Protein AF-A0AAX4IME9-F1 (afdb_monomer)

Structure (mmCIF, N/CA/C/O backbone):
data_AF-A0AAX4IME9-F1
#
_entry.id   AF-A0AAX4IME9-F1
#
loop_
_atom_site.group_PDB
_atom_site.id
_atom_site.type_symbol
_atom_site.label_atom_id
_atom_site.label_alt_id
_atom_site.label_comp_id
_atom_site.label_asym_id
_atom_site.label_entity_id
_atom_site.label_seq_id
_atom_site.pdbx_PDB_ins_code
_atom_site.Cartn_x
_atom_site.Cartn_y
_atom_site.Cartn_z
_atom_site.occupancy
_atom_site.B_iso_or_equiv
_atom_site.auth_seq_id
_atom_site.auth_comp_id
_atom_site.auth_asym_id
_atom_site.auth_atom_id
_atom_site.pdbx_PDB_model_num
ATOM 1 N N . MET A 1 1 ? -30.501 -57.010 -23.209 1.00 57.88 1 MET A N 1
ATOM 2 C CA . MET A 1 1 ? -30.877 -55.578 -23.260 1.00 57.88 1 MET A CA 1
ATOM 3 C C . MET A 1 1 ? -29.982 -54.638 -22.436 1.00 57.88 1 MET A C 1
ATOM 5 O O . MET A 1 1 ? -30.074 -53.445 -22.656 1.00 57.88 1 MET A O 1
ATOM 9 N N . MET A 1 2 ? -29.078 -55.108 -21.559 1.00 58.69 2 MET A N 1
ATOM 10 C CA . MET A 1 2 ? -28.197 -54.215 -20.766 1.00 58.69 2 MET A CA 1
ATOM 11 C C . MET A 1 2 ? -26.925 -53.726 -21.488 1.00 58.69 2 MET A C 1
ATOM 13 O O . MET A 1 2 ? -26.421 -52.659 -21.168 1.00 58.69 2 MET A O 1
ATOM 17 N N . ARG A 1 3 ? -26.423 -54.444 -22.504 1.00 58.25 3 ARG A N 1
ATOM 18 C CA . ARG A 1 3 ? -25.156 -54.087 -23.183 1.00 58.25 3 ARG A CA 1
ATOM 19 C C . ARG A 1 3 ? -25.237 -52.866 -24.105 1.00 58.25 3 ARG A C 1
ATOM 21 O O . ARG A 1 3 ? -24.226 -52.225 -24.359 1.00 58.25 3 ARG A O 1
ATOM 28 N N . PHE A 1 4 ? -26.432 -52.534 -24.589 1.00 58.59 4 PHE A N 1
ATOM 29 C CA . PHE A 1 4 ? -26.638 -51.357 -25.439 1.00 58.59 4 PHE A CA 1
ATOM 30 C C . PHE A 1 4 ? -26.645 -50.055 -24.629 1.00 58.59 4 PHE A C 1
ATOM 32 O O . PHE A 1 4 ? -26.213 -49.026 -25.133 1.00 58.59 4 PHE A O 1
ATOM 39 N N . VAL A 1 5 ? -27.073 -50.111 -23.363 1.00 60.94 5 VAL A N 1
ATOM 40 C CA . VAL A 1 5 ? -27.123 -48.943 -22.471 1.00 60.94 5 VAL A CA 1
ATOM 41 C C . VAL A 1 5 ? -25.712 -48.487 -22.093 1.00 60.94 5 VAL A C 1
ATOM 43 O O . VAL A 1 5 ? -25.431 -47.292 -22.121 1.00 60.94 5 VAL A O 1
ATOM 46 N N . GLU A 1 6 ? -24.798 -49.426 -21.832 1.00 60.25 6 GLU A N 1
ATOM 47 C CA . GLU A 1 6 ? -23.400 -49.091 -21.528 1.00 60.25 6 GLU A CA 1
ATOM 48 C C . GLU A 1 6 ? -22.679 -48.433 -22.710 1.00 60.25 6 GLU A C 1
ATOM 50 O O . GLU A 1 6 ? -21.977 -47.441 -22.528 1.00 60.25 6 GLU A O 1
ATOM 55 N N . LEU A 1 7 ? -22.900 -48.921 -23.935 1.00 59.75 7 LEU A N 1
ATOM 56 C CA . LEU A 1 7 ? -22.297 -48.337 -25.140 1.00 59.75 7 LEU A CA 1
ATOM 57 C C . LEU A 1 7 ? -22.764 -46.890 -25.371 1.00 59.75 7 LEU A C 1
ATOM 59 O O . LEU A 1 7 ? -21.963 -46.024 -25.730 1.00 59.75 7 LEU A O 1
ATOM 63 N N . ILE A 1 8 ? -24.041 -46.600 -25.106 1.00 65.25 8 ILE A N 1
ATOM 64 C CA . ILE A 1 8 ? -24.590 -45.241 -25.211 1.00 65.25 8 ILE A CA 1
ATOM 65 C C . ILE A 1 8 ? -23.978 -44.328 -24.139 1.00 65.25 8 ILE A C 1
ATOM 67 O O . ILE A 1 8 ? -23.576 -43.207 -24.448 1.00 65.25 8 ILE A O 1
ATOM 71 N N . LEU A 1 9 ? -23.823 -44.815 -22.904 1.00 62.19 9 LEU A N 1
ATOM 72 C CA . LEU A 1 9 ? -23.222 -44.040 -21.817 1.00 62.19 9 LEU A CA 1
ATOM 73 C C . LEU A 1 9 ? -21.761 -43.666 -22.121 1.00 62.19 9 LEU A C 1
ATOM 75 O O . LEU A 1 9 ? -21.367 -42.512 -21.956 1.00 62.19 9 LEU A O 1
ATOM 79 N N . VAL A 1 10 ? -20.975 -44.615 -22.639 1.00 61.56 10 VAL A N 1
ATOM 80 C CA . VAL A 1 10 ? -19.563 -44.387 -22.989 1.00 61.56 10 VAL A CA 1
ATOM 81 C C . VAL A 1 10 ? -19.427 -43.367 -24.124 1.00 61.56 10 VAL A C 1
ATOM 83 O O . VAL A 1 10 ? -18.590 -42.467 -24.047 1.00 61.56 10 VAL A O 1
ATOM 86 N N . THR A 1 11 ? -20.276 -43.445 -25.155 1.00 63.34 11 THR A N 1
ATOM 87 C CA . THR A 1 11 ? -20.252 -42.461 -26.257 1.00 63.34 11 THR A CA 1
ATOM 88 C C . THR A 1 11 ? -20.660 -41.053 -25.815 1.00 63.34 11 THR A C 1
ATOM 90 O O . THR A 1 11 ? -20.074 -40.075 -26.281 1.00 63.34 11 THR A O 1
ATOM 93 N N . LEU A 1 12 ? -21.604 -40.926 -24.876 1.00 60.78 12 LEU A N 1
ATOM 94 C CA . LEU A 1 12 ? -21.980 -39.636 -24.293 1.00 60.78 12 LEU A CA 1
ATOM 95 C C . LEU A 1 12 ? -20.847 -39.037 -23.454 1.00 60.78 12 LEU A C 1
ATOM 97 O O . LEU A 1 12 ? -20.563 -37.850 -23.597 1.00 60.78 12 LEU A O 1
ATOM 101 N N . LEU A 1 13 ? -20.159 -39.832 -22.633 1.00 60.06 13 LEU A N 1
ATOM 102 C CA . LEU A 1 13 ? -19.057 -39.348 -21.790 1.00 60.06 13 LEU A CA 1
ATOM 103 C C . LEU A 1 13 ? -17.866 -38.840 -22.618 1.00 60.06 13 LEU A C 1
ATOM 105 O O . LEU A 1 13 ? -17.298 -37.795 -22.300 1.00 60.06 13 LEU A O 1
ATOM 109 N N . MET A 1 14 ? -17.549 -39.512 -23.730 1.00 58.19 14 MET A N 1
ATOM 110 C CA . MET A 1 14 ? -16.507 -39.066 -24.666 1.00 58.19 14 MET A CA 1
ATOM 111 C C . MET A 1 14 ? -16.859 -37.739 -25.355 1.00 58.19 14 MET A C 1
ATOM 113 O O . MET A 1 14 ? -15.980 -36.918 -25.606 1.00 58.19 14 MET A O 1
ATOM 117 N N . ARG A 1 15 ? -18.146 -37.492 -25.635 1.00 55.72 15 ARG A N 1
ATOM 118 C CA . ARG A 1 15 ? -18.608 -36.272 -26.319 1.00 55.72 15 ARG A CA 1
ATOM 119 C C . ARG A 1 15 ? -18.602 -35.029 -25.418 1.00 55.72 15 ARG A C 1
ATOM 121 O O . ARG A 1 15 ? -18.522 -33.922 -25.936 1.00 55.72 15 ARG A O 1
ATOM 128 N N . HIS A 1 16 ? -18.652 -35.212 -24.097 1.00 59.50 16 HIS A N 1
ATOM 129 C CA . HIS A 1 16 ? -18.613 -34.128 -23.104 1.00 59.50 16 HIS A CA 1
ATOM 130 C C . HIS A 1 16 ? -17.203 -33.860 -22.547 1.00 59.50 16 HIS A C 1
ATOM 132 O O . HIS A 1 16 ? -17.065 -33.122 -21.577 1.00 59.50 16 HIS A O 1
ATOM 138 N N . GLY A 1 17 ? -16.150 -34.447 -23.135 1.00 58.00 17 GLY A N 1
ATOM 139 C CA . GLY A 1 17 ? -14.759 -34.102 -22.810 1.00 58.00 17 GLY A CA 1
ATOM 140 C C . GLY A 1 17 ? -14.309 -34.429 -21.380 1.00 58.00 17 GLY A C 1
ATOM 141 O O . GLY A 1 17 ? -13.241 -33.990 -20.970 1.00 58.00 17 GLY A O 1
ATOM 142 N N . LEU A 1 18 ? -15.078 -35.221 -20.621 1.00 55.53 18 LEU A N 1
ATOM 143 C CA . LEU A 1 18 ? -14.738 -35.621 -19.245 1.00 55.53 18 LEU A CA 1
ATOM 144 C C . LEU A 1 18 ? -13.701 -36.754 -19.169 1.00 55.53 18 LEU A C 1
ATOM 146 O O . LEU A 1 18 ? -13.309 -37.166 -18.082 1.00 55.53 18 LEU A O 1
ATOM 150 N N . ALA A 1 19 ? -13.226 -37.238 -20.315 1.00 53.25 19 ALA A N 1
ATOM 151 C CA . ALA A 1 19 ? -12.067 -38.108 -20.411 1.00 53.25 19 ALA A CA 1
ATOM 152 C C . ALA A 1 19 ? -10.987 -37.388 -21.224 1.00 53.25 19 ALA A C 1
ATOM 154 O O . ALA A 1 19 ? -10.853 -37.613 -22.425 1.00 53.25 19 ALA A O 1
ATOM 155 N N . LEU A 1 20 ? -10.209 -36.515 -20.581 1.00 47.84 20 LEU A N 1
ATOM 156 C CA . LEU A 1 20 ? -8.874 -36.231 -21.094 1.00 47.84 20 LEU A CA 1
ATOM 157 C C . LEU A 1 20 ? -8.005 -37.449 -20.762 1.00 47.84 20 LEU A C 1
ATOM 159 O O . LEU A 1 20 ? -7.727 -37.680 -19.583 1.00 47.84 20 LEU A O 1
ATOM 163 N N . PRO A 1 21 ? -7.553 -38.244 -21.748 1.00 48.00 21 PRO A N 1
ATOM 164 C CA . PRO A 1 21 ? -6.414 -39.104 -21.504 1.00 48.00 21 PRO A CA 1
ATOM 165 C C . PRO A 1 21 ? -5.245 -38.184 -21.149 1.00 48.00 21 PRO A C 1
ATOM 167 O O . PRO A 1 21 ? -4.809 -37.380 -21.974 1.00 48.00 21 PRO A O 1
ATOM 170 N N . THR A 1 22 ? -4.722 -38.296 -19.929 1.00 52.84 22 THR A N 1
ATOM 171 C CA . THR A 1 22 ? -3.392 -37.793 -19.574 1.00 52.84 22 THR A CA 1
ATOM 172 C C . THR A 1 22 ? -2.364 -38.603 -20.356 1.00 52.84 22 THR A C 1
ATOM 174 O O . THR A 1 22 ? -1.689 -39.495 -19.851 1.00 52.84 22 THR A O 1
ATOM 177 N N . ARG A 1 23 ? -2.267 -38.324 -21.656 1.00 40.62 23 ARG A N 1
ATOM 178 C CA . ARG A 1 23 ? -1.227 -38.862 -22.519 1.00 40.62 23 ARG A CA 1
ATOM 179 C C . ARG A 1 23 ? 0.017 -38.020 -22.271 1.00 40.62 23 ARG A C 1
ATOM 181 O O . ARG A 1 23 ? 0.291 -37.069 -22.994 1.00 40.62 23 ARG A O 1
ATOM 188 N N . TYR A 1 24 ? 0.742 -38.358 -21.210 1.00 40.59 24 TYR A N 1
ATOM 189 C CA . TYR A 1 24 ? 2.080 -37.835 -20.960 1.00 40.59 24 TYR A CA 1
ATOM 190 C C . TYR A 1 24 ? 3.005 -38.406 -22.051 1.00 40.59 24 TYR A C 1
ATOM 192 O O . TYR A 1 24 ? 3.551 -39.498 -21.923 1.00 40.59 24 TYR A O 1
ATOM 200 N N . GLN A 1 25 ? 3.089 -37.717 -23.192 1.00 38.94 25 GLN A N 1
ATOM 201 C CA . GLN A 1 25 ? 4.077 -38.000 -24.231 1.00 38.94 25 GLN A CA 1
ATOM 202 C C . GLN A 1 25 ? 5.419 -37.446 -23.748 1.00 38.94 25 GLN A C 1
ATOM 204 O O . GLN A 1 25 ? 5.699 -36.254 -2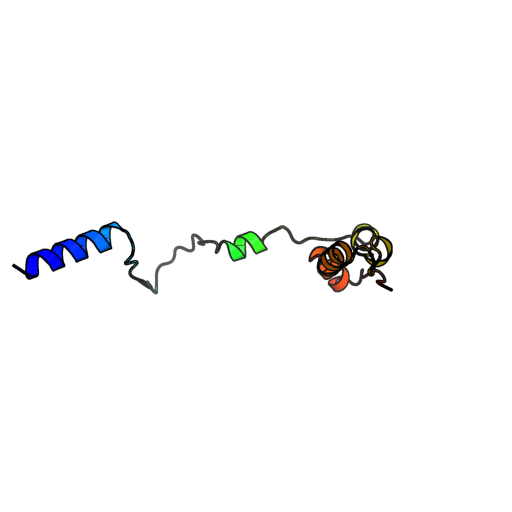3.858 1.00 38.94 25 GLN A O 1
ATOM 209 N N . ILE A 1 26 ? 6.241 -38.323 -23.178 1.00 45.84 26 ILE A N 1
ATOM 210 C CA . ILE A 1 26 ? 7.672 -38.073 -23.020 1.00 45.84 26 ILE A CA 1
ATOM 211 C C . ILE A 1 26 ? 8.290 -38.166 -24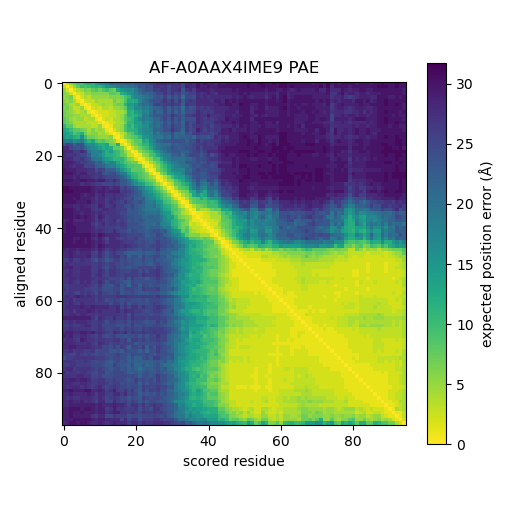.417 1.00 45.84 26 ILE A C 1
ATOM 213 O O . ILE A 1 26 ? 8.366 -39.248 -24.993 1.00 45.84 26 ILE A O 1
ATOM 217 N N . GLY A 1 27 ? 8.734 -37.024 -24.942 1.00 46.69 27 GLY A N 1
ATOM 218 C CA . GLY A 1 27 ? 9.582 -36.941 -26.132 1.00 46.69 27 GLY A CA 1
ATOM 219 C C . GLY A 1 27 ? 8.899 -36.297 -27.336 1.00 46.69 27 GLY A C 1
ATOM 220 O O . GLY A 1 27 ? 8.130 -36.932 -28.048 1.00 46.69 27 GLY A O 1
ATOM 221 N N . GLY A 1 28 ? 9.225 -35.031 -27.598 1.00 38.47 28 GLY A N 1
ATOM 222 C CA . GLY A 1 28 ? 8.753 -34.330 -28.787 1.00 38.47 28 GLY A CA 1
ATOM 223 C C . GLY A 1 28 ? 9.007 -32.834 -28.704 1.00 38.47 28 GLY A C 1
ATOM 224 O O . GLY A 1 28 ? 8.264 -32.094 -28.074 1.00 38.47 28 GLY A O 1
ATOM 225 N N . ASN A 1 29 ? 10.089 -32.402 -29.328 1.00 50.81 29 ASN A N 1
ATOM 226 C CA . ASN A 1 29 ? 10.608 -31.043 -29.345 1.00 50.81 29 ASN A CA 1
ATOM 227 C C . ASN A 1 29 ? 9.581 -30.082 -29.977 1.00 50.81 29 ASN A C 1
ATOM 229 O O . ASN A 1 29 ? 9.559 -29.913 -31.191 1.00 50.81 29 ASN A O 1
ATOM 233 N N . SER A 1 30 ? 8.722 -29.453 -29.177 1.00 41.81 30 SER A N 1
ATOM 234 C CA . SER A 1 30 ? 7.943 -28.291 -29.614 1.00 41.81 30 SER A CA 1
ATOM 235 C C . SER A 1 30 ? 7.543 -27.456 -28.405 1.00 41.81 30 SER A C 1
ATOM 237 O O . SER A 1 30 ? 6.447 -27.544 -27.859 1.00 41.81 30 SER A O 1
ATOM 239 N N . LEU A 1 31 ? 8.503 -26.656 -27.949 1.00 47.09 31 LEU A N 1
ATOM 240 C CA . LEU A 1 31 ? 8.383 -25.701 -26.853 1.00 47.09 31 LEU A CA 1
ATOM 241 C C . LEU A 1 31 ? 7.632 -24.445 -27.340 1.00 47.09 31 LEU A C 1
ATOM 243 O O . LEU A 1 31 ? 8.088 -23.319 -27.158 1.00 47.09 31 LEU A O 1
ATOM 247 N N . ALA A 1 32 ? 6.460 -24.625 -27.957 1.00 46.28 32 ALA A N 1
ATOM 248 C CA . ALA A 1 32 ? 5.447 -23.578 -28.037 1.00 46.28 32 ALA A CA 1
ATOM 249 C C . ALA A 1 32 ? 4.751 -23.535 -26.674 1.00 46.28 32 ALA A C 1
ATOM 251 O O . ALA A 1 32 ? 3.655 -24.040 -26.474 1.00 46.28 32 ALA A O 1
ATOM 252 N N . LYS A 1 33 ? 5.525 -23.015 -25.723 1.00 50.81 33 LYS A N 1
ATOM 253 C CA . LYS A 1 33 ? 5.230 -22.692 -24.334 1.00 50.81 33 LYS A CA 1
ATOM 254 C C . LYS A 1 33 ? 3.739 -22.418 -24.119 1.00 50.81 33 LYS A C 1
ATOM 256 O O . LYS A 1 33 ? 3.282 -21.297 -24.322 1.00 50.81 33 LYS A O 1
ATOM 261 N N . GLU A 1 34 ? 3.007 -23.427 -23.663 1.00 49.16 34 GLU A N 1
ATOM 262 C CA . GLU A 1 34 ? 1.779 -23.214 -22.910 1.00 49.16 34 GLU A CA 1
ATOM 263 C C . GLU A 1 34 ? 2.209 -22.439 -21.661 1.00 49.16 34 GLU A C 1
ATOM 265 O O . GLU A 1 34 ? 2.806 -22.978 -20.729 1.00 49.16 34 GLU A O 1
ATOM 270 N N . ILE A 1 35 ? 2.111 -21.109 -21.729 1.00 59.06 35 ILE A N 1
ATOM 271 C CA . ILE A 1 35 ? 2.446 -20.259 -20.597 1.00 59.06 35 ILE A CA 1
ATOM 272 C C . ILE A 1 35 ? 1.305 -20.471 -19.619 1.00 59.06 35 ILE A C 1
ATOM 274 O O . ILE A 1 35 ? 0.211 -19.960 -19.842 1.00 59.06 35 ILE A O 1
ATOM 278 N N . ASP A 1 36 ? 1.584 -21.231 -18.564 1.00 75.62 36 ASP A N 1
ATOM 279 C CA . ASP A 1 36 ? 0.719 -21.341 -17.399 1.00 75.62 36 ASP A CA 1
ATOM 280 C C . ASP A 1 36 ? 0.173 -19.934 -17.053 1.00 75.62 36 ASP A C 1
ATOM 282 O O . ASP A 1 36 ? 0.970 -19.002 -16.868 1.00 75.62 36 ASP A O 1
ATOM 286 N N . PRO A 1 37 ? -1.157 -19.732 -17.034 1.00 68.69 37 PRO A N 1
ATOM 287 C CA . PRO A 1 37 ? -1.762 -18.428 -16.779 1.00 68.69 37 PRO A CA 1
ATOM 288 C C . PRO A 1 37 ? -1.281 -17.772 -15.478 1.00 68.69 37 PRO A C 1
ATOM 290 O O . PRO A 1 37 ? -1.204 -16.548 -15.413 1.00 68.69 37 PRO A O 1
ATOM 293 N N . LEU A 1 38 ? -0.887 -18.561 -14.473 1.00 60.59 38 LEU A N 1
ATOM 294 C CA . LEU A 1 38 ? -0.292 -18.093 -13.220 1.00 60.59 38 LEU A CA 1
ATOM 295 C C . LEU A 1 38 ? 1.121 -17.528 -13.447 1.00 60.59 38 LEU A C 1
ATOM 297 O O . LEU A 1 38 ? 1.464 -16.472 -12.917 1.00 60.59 38 LEU A O 1
ATOM 301 N N . ILE A 1 39 ? 1.927 -18.173 -14.299 1.00 65.75 39 ILE A N 1
ATOM 302 C CA . ILE A 1 39 ? 3.246 -17.666 -14.720 1.00 65.75 39 ILE A CA 1
ATOM 303 C C . ILE A 1 39 ? 3.097 -16.415 -15.599 1.00 65.75 39 ILE A C 1
ATOM 305 O O . ILE A 1 39 ? 3.919 -15.506 -15.504 1.00 65.75 39 ILE A O 1
ATOM 309 N N . ALA A 1 40 ? 2.081 -16.348 -16.465 1.00 67.25 40 ALA A N 1
ATOM 310 C CA . ALA A 1 40 ? 1.788 -15.150 -17.258 1.00 67.25 40 ALA A CA 1
ATOM 311 C C . ALA A 1 40 ? 1.344 -13.975 -16.373 1.00 67.25 40 ALA A C 1
ATOM 313 O O . ALA A 1 40 ? 1.840 -12.864 -16.551 1.00 67.25 40 ALA A O 1
ATOM 314 N N . ALA A 1 41 ? 0.466 -14.225 -15.398 1.00 63.16 41 ALA A N 1
ATOM 315 C CA . ALA A 1 41 ? 0.020 -13.227 -14.428 1.00 63.16 41 ALA A CA 1
ATOM 316 C C . A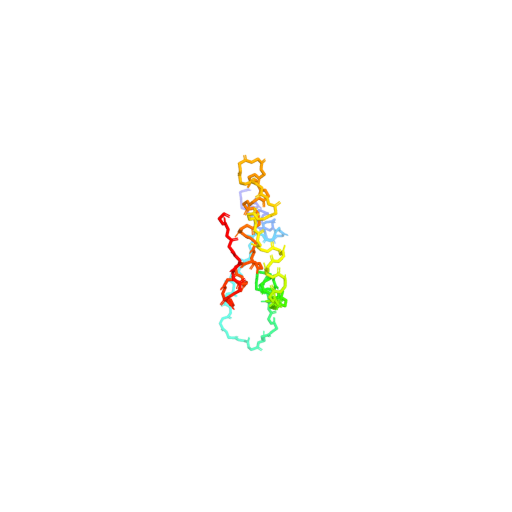LA A 1 41 ? 1.178 -12.721 -13.550 1.00 63.16 41 ALA A C 1
ATOM 318 O O . ALA A 1 41 ? 1.250 -11.532 -13.253 1.00 63.16 41 ALA A O 1
ATOM 319 N N . GLY A 1 42 ? 2.134 -13.595 -13.215 1.00 62.03 42 GLY A N 1
ATOM 320 C CA . GLY A 1 42 ? 3.375 -13.231 -12.524 1.00 62.03 42 GLY A CA 1
ATOM 321 C C . GLY A 1 42 ? 4.407 -12.482 -13.382 1.00 62.03 42 GLY A C 1
ATOM 322 O O . GLY A 1 42 ? 5.429 -12.056 -12.853 1.00 62.03 42 GLY A O 1
ATOM 323 N N . ARG A 1 43 ? 4.170 -12.312 -14.694 1.00 59.72 43 ARG A N 1
ATOM 324 C CA . ARG A 1 43 ? 5.003 -11.509 -15.614 1.00 59.72 43 ARG A CA 1
ATOM 325 C C . ARG A 1 43 ? 4.457 -10.097 -15.838 1.00 59.72 43 ARG A C 1
ATOM 327 O O . ARG A 1 43 ? 4.706 -9.499 -16.888 1.00 59.72 43 ARG A O 1
ATOM 334 N N . THR A 1 44 ? 3.735 -9.525 -14.881 1.00 63.22 44 THR A N 1
ATOM 335 C CA . THR A 1 44 ? 3.675 -8.061 -14.821 1.00 63.22 44 THR A CA 1
ATOM 336 C C . THR A 1 44 ? 5.112 -7.533 -14.777 1.00 63.22 44 THR A C 1
ATOM 338 O O . THR A 1 44 ? 5.988 -8.138 -14.154 1.00 63.22 44 THR A O 1
ATOM 341 N N . ALA A 1 45 ? 5.400 -6.473 -15.542 1.00 64.88 45 ALA A N 1
ATOM 342 C CA . ALA A 1 45 ? 6.743 -5.900 -15.582 1.00 64.88 45 ALA A CA 1
ATOM 343 C C . ALA A 1 45 ? 7.228 -5.652 -14.142 1.00 64.88 45 ALA A C 1
ATOM 345 O O . ALA A 1 45 ? 6.421 -5.196 -13.326 1.00 64.88 45 ALA A O 1
ATOM 346 N N . PRO A 1 46 ? 8.496 -5.967 -13.811 1.00 71.69 46 PRO A N 1
ATOM 347 C CA . PRO A 1 46 ? 8.986 -5.830 -12.450 1.00 71.69 46 PRO A CA 1
ATOM 348 C C . PRO A 1 46 ? 8.752 -4.395 -11.988 1.00 71.69 46 PRO A C 1
ATOM 350 O O . PRO A 1 46 ? 9.251 -3.441 -12.589 1.00 71.69 46 PRO A O 1
ATOM 353 N N . PHE A 1 47 ? 7.935 -4.252 -10.949 1.00 83.88 47 PHE A N 1
ATOM 354 C CA . PHE A 1 47 ? 7.679 -2.966 -10.336 1.00 83.88 47 PHE A CA 1
ATOM 355 C C . PHE A 1 47 ? 9.006 -2.431 -9.786 1.00 83.88 47 PHE A C 1
ATOM 357 O O . PHE A 1 47 ? 9.622 -3.050 -8.919 1.00 83.88 47 PHE A O 1
ATOM 364 N N . ASN A 1 48 ? 9.468 -1.301 -10.324 1.00 89.12 48 ASN A N 1
ATOM 365 C CA . ASN A 1 48 ? 10.702 -0.649 -9.897 1.00 89.12 48 ASN A CA 1
ATOM 366 C C . ASN A 1 48 ? 10.360 0.658 -9.164 1.00 89.12 48 ASN A C 1
ATOM 368 O O . ASN A 1 48 ? 10.308 1.718 -9.801 1.00 89.12 48 ASN A O 1
ATOM 372 N N . PRO A 1 49 ? 10.056 0.604 -7.853 1.00 91.38 49 PRO A N 1
ATOM 373 C CA . PRO A 1 49 ? 9.715 1.799 -7.102 1.00 91.38 49 PRO A CA 1
ATOM 374 C C . PRO A 1 49 ? 10.914 2.734 -6.993 1.00 91.38 49 PRO A C 1
ATOM 376 O O . PRO A 1 49 ? 12.048 2.298 -6.807 1.00 91.38 49 PRO A O 1
ATOM 379 N N . ASN A 1 50 ? 10.642 4.036 -6.995 1.00 95.00 50 ASN A N 1
ATOM 380 C CA . ASN A 1 50 ? 11.601 5.024 -6.516 1.00 95.00 50 ASN A CA 1
ATOM 381 C C . ASN A 1 50 ? 11.299 5.414 -5.061 1.00 95.00 50 ASN A C 1
ATOM 383 O O . ASN A 1 50 ? 10.212 5.154 -4.537 1.00 95.00 50 ASN A O 1
ATOM 387 N N . TRP A 1 51 ? 12.252 6.102 -4.430 1.00 94.31 51 TRP A N 1
ATOM 388 C CA . TRP A 1 51 ? 12.130 6.552 -3.042 1.00 94.31 51 TRP A CA 1
ATOM 389 C C . TRP A 1 51 ? 10.844 7.349 -2.789 1.00 94.31 51 TRP A C 1
ATOM 391 O O . TRP A 1 51 ? 10.129 7.090 -1.825 1.00 94.31 51 TRP A O 1
ATOM 401 N N . ASN A 1 52 ? 10.504 8.283 -3.682 1.00 95.50 52 ASN A N 1
ATOM 402 C CA . ASN A 1 52 ? 9.318 9.123 -3.531 1.00 95.50 52 ASN A CA 1
ATOM 403 C C . ASN A 1 52 ? 8.016 8.307 -3.542 1.00 95.50 52 ASN A C 1
ATOM 405 O O . ASN A 1 52 ? 7.120 8.564 -2.738 1.00 95.50 52 ASN A O 1
ATOM 409 N N . TYR A 1 53 ? 7.914 7.297 -4.410 1.00 94.56 53 TYR A N 1
ATOM 410 C CA . TYR A 1 53 ? 6.790 6.366 -4.399 1.00 94.56 53 TYR A CA 1
ATOM 411 C C . TYR A 1 53 ? 6.682 5.680 -3.037 1.00 94.56 53 TYR A C 1
ATOM 413 O O . TYR A 1 53 ? 5.631 5.752 -2.403 1.00 94.56 53 TYR A O 1
ATOM 421 N N . CYS A 1 54 ? 7.774 5.084 -2.551 1.00 94.94 54 CYS A N 1
ATOM 422 C CA . CYS A 1 54 ? 7.763 4.348 -1.290 1.00 94.94 54 CYS A CA 1
ATOM 423 C C . CYS A 1 54 ? 7.356 5.247 -0.116 1.00 94.94 54 CYS A C 1
ATOM 425 O O . CYS A 1 54 ? 6.474 4.894 0.661 1.00 94.94 54 CYS A O 1
ATOM 427 N N . GLN A 1 55 ? 7.901 6.462 -0.033 1.00 93.50 55 GLN A N 1
ATOM 428 C CA . GLN A 1 55 ? 7.589 7.386 1.061 1.00 93.50 55 GLN A CA 1
ATOM 429 C C . GLN A 1 55 ? 6.154 7.929 1.025 1.00 93.50 55 GLN A C 1
ATOM 431 O O . GLN A 1 55 ? 5.581 8.230 2.072 1.00 93.50 55 GLN A O 1
ATOM 436 N N . THR A 1 56 ? 5.557 8.076 -0.160 1.00 93.38 56 THR A N 1
ATOM 437 C CA . THR A 1 56 ? 4.216 8.670 -0.303 1.00 93.38 56 THR A CA 1
ATOM 438 C C . THR A 1 56 ? 3.099 7.638 -0.336 1.00 93.38 56 THR A C 1
ATOM 440 O O . THR A 1 56 ? 1.990 7.935 0.107 1.00 93.38 56 THR A O 1
ATOM 443 N N . LYS A 1 57 ? 3.364 6.436 -0.854 1.00 94.19 57 LYS A N 1
ATOM 444 C CA . LYS A 1 57 ? 2.373 5.364 -0.974 1.00 94.19 57 LYS A CA 1
ATOM 445 C C . LYS A 1 57 ? 2.464 4.363 0.165 1.00 94.19 57 LYS A C 1
ATOM 447 O O . LYS A 1 57 ? 1.419 3.956 0.657 1.00 94.19 57 LYS A O 1
ATOM 452 N N . CYS A 1 58 ? 3.659 4.044 0.643 1.00 95.44 58 CYS A N 1
ATOM 453 C CA . CYS A 1 58 ? 3.835 2.984 1.632 1.00 95.44 58 CYS A CA 1
ATOM 454 C C . CYS A 1 58 ? 3.932 3.486 3.070 1.00 95.44 58 CYS A C 1
ATOM 456 O O . CYS A 1 58 ? 3.994 2.671 3.978 1.00 95.44 58 CYS A O 1
ATOM 458 N N . ASN A 1 59 ? 3.922 4.802 3.319 1.00 95.19 59 ASN A N 1
ATOM 459 C CA . ASN A 1 59 ? 3.811 5.330 4.681 1.00 95.19 59 ASN A CA 1
ATOM 460 C C . ASN A 1 59 ? 2.344 5.260 5.141 1.00 95.19 59 ASN A C 1
ATOM 462 O O . ASN A 1 59 ? 1.599 6.241 5.062 1.00 95.19 59 ASN A O 1
ATOM 466 N N . CYS A 1 60 ? 1.913 4.066 5.547 1.00 94.31 60 CYS A N 1
ATOM 467 C CA . CYS A 1 60 ? 0.518 3.767 5.844 1.00 94.31 60 CYS A CA 1
ATOM 468 C C . CYS A 1 60 ? 0.053 4.466 7.121 1.00 94.31 60 CYS A C 1
ATOM 470 O O . CYS A 1 60 ? -1.054 4.996 7.136 1.00 94.31 60 CYS A O 1
ATOM 472 N N . ALA A 1 61 ? 0.912 4.571 8.140 1.00 93.56 61 ALA A N 1
ATOM 473 C CA . ALA A 1 61 ? 0.607 5.299 9.375 1.00 93.56 61 ALA A CA 1
ATOM 474 C C . ALA A 1 61 ? 0.344 6.797 9.144 1.00 93.56 61 ALA A C 1
ATOM 476 O O . ALA A 1 61 ? -0.512 7.392 9.796 1.00 93.56 61 ALA A O 1
ATOM 477 N N . LYS A 1 62 ? 1.015 7.410 8.160 1.00 94.25 62 LYS A N 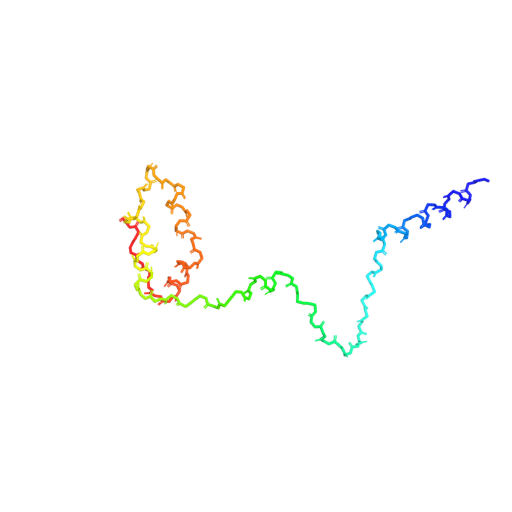1
ATOM 478 C CA . LYS A 1 62 ? 0.743 8.799 7.762 1.00 94.25 62 LYS A CA 1
ATOM 479 C C . LYS A 1 62 ? -0.578 8.961 7.005 1.00 94.25 62 LYS A C 1
ATOM 481 O O . LYS A 1 62 ? -1.161 10.042 7.023 1.00 94.25 62 LYS A O 1
ATOM 486 N N . ARG A 1 63 ? -1.022 7.925 6.289 1.00 93.25 63 ARG A N 1
ATOM 487 C CA . ARG A 1 63 ? -2.201 7.976 5.408 1.00 93.25 63 ARG A CA 1
ATOM 488 C C . ARG A 1 63 ? -3.483 7.546 6.110 1.00 93.25 63 ARG A C 1
ATOM 490 O O . ARG A 1 63 ? -4.540 8.092 5.814 1.00 93.25 63 ARG A O 1
ATOM 497 N N . PHE A 1 64 ? -3.382 6.583 7.018 1.00 95.19 64 PHE A N 1
ATOM 498 C CA . PHE A 1 64 ? -4.519 5.913 7.627 1.00 95.19 64 PHE A CA 1
ATOM 499 C C . PHE A 1 64 ? -4.310 5.786 9.129 1.00 95.19 64 PHE A C 1
ATOM 501 O O . PHE A 1 64 ? -3.258 5.365 9.608 1.00 95.19 64 PHE A O 1
ATOM 508 N N . ASN A 1 65 ? -5.350 6.119 9.887 1.00 93.62 65 ASN A N 1
ATOM 509 C CA . ASN A 1 65 ? -5.361 5.874 11.320 1.00 93.62 65 ASN A CA 1
ATOM 510 C C . ASN A 1 65 ? -5.738 4.409 11.571 1.00 93.62 65 ASN A C 1
ATOM 512 O O . ASN A 1 65 ? -6.860 4.005 11.280 1.00 93.62 65 ASN A O 1
ATOM 516 N N . LYS A 1 66 ? -4.826 3.631 12.160 1.00 91.88 66 LYS A N 1
ATOM 517 C CA . LYS A 1 66 ? -5.000 2.192 12.425 1.00 91.88 66 LYS A CA 1
ATOM 518 C C . LYS A 1 66 ? -6.275 1.837 13.209 1.00 91.88 66 LYS A C 1
ATOM 520 O O . LYS A 1 66 ? -6.805 0.739 13.047 1.00 91.88 66 LYS A O 1
ATOM 525 N N . SER A 1 67 ? -6.762 2.739 14.063 1.00 93.38 67 SER A N 1
ATOM 526 C CA . SER A 1 67 ? -7.935 2.502 14.912 1.00 93.38 67 SER A CA 1
ATOM 527 C C . SER A 1 67 ? -9.257 2.793 14.205 1.00 93.38 67 SER A C 1
ATOM 529 O O . SER A 1 67 ? -10.244 2.120 14.491 1.00 93.38 67 SER A O 1
ATOM 531 N N . THR A 1 68 ? -9.293 3.778 13.302 1.00 96.44 68 THR A N 1
ATOM 532 C CA . THR A 1 68 ? -10.530 4.207 12.622 1.00 96.44 68 THR A CA 1
ATOM 533 C C . THR A 1 68 ? -10.627 3.750 11.167 1.00 96.44 68 THR A C 1
ATOM 535 O O . THR A 1 68 ? -11.730 3.528 10.689 1.00 96.44 68 THR A O 1
ATOM 538 N N . GLN A 1 69 ? -9.493 3.574 10.486 1.00 96.50 69 GLN A N 1
ATOM 539 C CA . GLN A 1 69 ? -9.347 3.184 9.075 1.00 96.50 69 GLN A CA 1
ATOM 540 C C . GLN A 1 69 ? -8.531 1.893 8.985 1.00 96.50 69 GLN A C 1
ATOM 542 O O . GLN A 1 69 ? -7.425 1.835 8.443 1.00 96.50 69 GLN A O 1
ATOM 547 N N . ARG A 1 70 ? -9.036 0.866 9.669 1.00 95.25 70 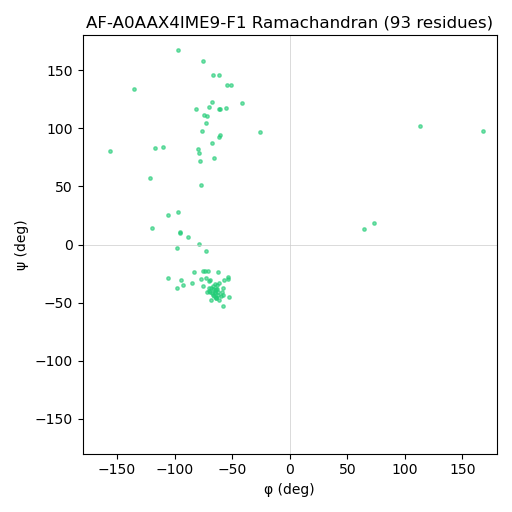ARG A N 1
ATOM 548 C CA . ARG A 1 70 ? -8.330 -0.398 9.863 1.00 95.25 70 ARG A CA 1
ATOM 549 C C . ARG A 1 70 ? -8.110 -1.122 8.534 1.00 95.25 70 ARG A C 1
ATOM 551 O O . ARG A 1 70 ? -7.011 -1.614 8.295 1.00 95.25 70 ARG A O 1
ATOM 558 N N . ASP A 1 71 ? -9.137 -1.193 7.696 1.00 96.75 71 ASP A N 1
ATOM 559 C CA . ASP A 1 71 ? -9.101 -1.985 6.467 1.00 96.75 71 ASP A CA 1
ATOM 560 C C . ASP A 1 71 ? -8.188 -1.335 5.427 1.00 96.75 71 ASP A C 1
ATOM 562 O O . ASP A 1 71 ? -7.373 -2.018 4.812 1.00 96.75 71 ASP A O 1
ATOM 566 N N . GLU A 1 72 ? -8.234 -0.009 5.296 1.00 95.88 72 GLU A N 1
ATOM 567 C CA . GLU A 1 72 ? -7.344 0.750 4.418 1.00 95.88 72 GLU A CA 1
ATOM 568 C C . GLU A 1 72 ? -5.894 0.681 4.900 1.00 95.88 72 GLU A C 1
ATOM 570 O O . GLU A 1 72 ? -4.969 0.542 4.095 1.00 95.88 72 GLU A O 1
ATOM 575 N N . PHE A 1 73 ? -5.685 0.726 6.220 1.00 95.19 73 PHE A N 1
ATOM 576 C CA . PHE A 1 73 ? -4.368 0.511 6.808 1.00 95.19 73 PHE A CA 1
ATOM 577 C C . PHE A 1 73 ? -3.842 -0.892 6.481 1.00 95.19 73 PHE A C 1
ATOM 579 O O . PHE A 1 73 ? -2.705 -1.016 6.028 1.00 95.19 73 PHE A O 1
ATOM 586 N N . PHE A 1 74 ? -4.657 -1.940 6.659 1.00 94.50 74 PHE A N 1
ATOM 587 C CA . PHE A 1 74 ? -4.247 -3.311 6.348 1.00 94.50 74 PHE A CA 1
ATOM 588 C C . PHE A 1 74 ? -3.958 -3.508 4.864 1.00 94.50 74 PHE A C 1
ATOM 590 O O . PHE A 1 74 ? -2.903 -4.034 4.533 1.00 94.50 74 PHE A O 1
ATOM 597 N N . GLN A 1 75 ? -4.828 -3.022 3.979 1.00 95.00 75 GLN A N 1
ATOM 598 C CA . GLN A 1 75 ? -4.599 -3.082 2.535 1.00 95.00 75 GLN A CA 1
ATOM 599 C C . GLN A 1 75 ? -3.302 -2.373 2.130 1.00 95.00 75 GLN A C 1
ATOM 601 O O . GLN A 1 75 ? -2.595 -2.850 1.249 1.00 95.00 75 GLN A O 1
ATOM 606 N N . CYS A 1 76 ? -2.972 -1.258 2.789 1.00 94.25 76 CYS A N 1
ATOM 607 C CA . CYS A 1 76 ? -1.744 -0.516 2.534 1.00 94.25 76 CYS A CA 1
ATOM 608 C C . CYS A 1 76 ? -0.485 -1.286 2.965 1.00 94.25 76 CYS A C 1
ATOM 610 O O . CYS A 1 76 ? 0.460 -1.373 2.184 1.00 94.25 76 CYS A O 1
ATOM 612 N N . ILE A 1 77 ? -0.451 -1.857 4.177 1.00 92.56 77 ILE A N 1
ATOM 613 C CA . ILE A 1 77 ? 0.749 -2.569 4.660 1.00 92.56 77 ILE A CA 1
ATOM 614 C C . ILE A 1 77 ? 0.976 -3.902 3.936 1.00 92.56 77 ILE A C 1
ATOM 616 O O . ILE A 1 77 ? 2.103 -4.383 3.911 1.00 92.56 77 ILE A O 1
ATOM 620 N N . THR A 1 78 ? -0.073 -4.491 3.351 1.00 92.75 78 THR A N 1
ATOM 621 C CA . THR A 1 78 ? 0.010 -5.716 2.538 1.00 92.75 78 THR A CA 1
ATOM 622 C C . THR A 1 78 ? 0.111 -5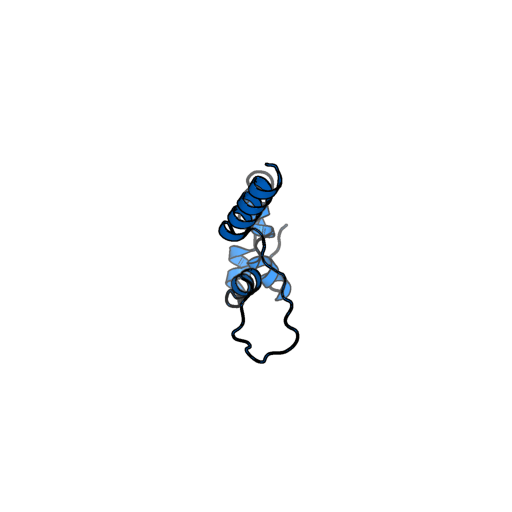.433 1.038 1.00 92.75 78 THR A C 1
ATOM 624 O O . THR A 1 78 ? -0.063 -6.345 0.232 1.00 92.75 78 THR A O 1
ATOM 627 N N . ASP A 1 79 ? 0.313 -4.177 0.630 1.00 93.00 79 ASP A N 1
ATOM 628 C CA . ASP A 1 79 ? 0.469 -3.848 -0.783 1.00 93.00 79 ASP A CA 1
ATOM 629 C C . ASP A 1 79 ? 1.795 -4.452 -1.300 1.00 93.00 79 ASP A C 1
ATOM 631 O O . ASP A 1 79 ? 2.867 -4.130 -0.772 1.00 93.00 79 ASP A O 1
ATOM 635 N N . PRO A 1 80 ? 1.771 -5.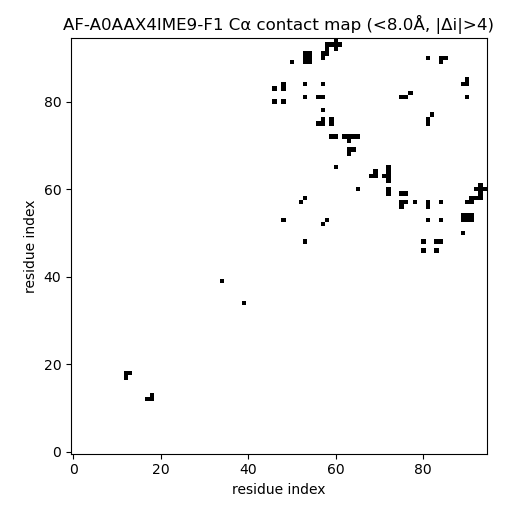300 -2.345 1.00 92.06 80 PRO A N 1
ATOM 636 C CA . PRO A 1 80 ? 2.975 -5.965 -2.848 1.00 92.06 80 PRO A CA 1
ATOM 637 C C . PRO A 1 80 ? 4.029 -4.981 -3.385 1.00 92.06 80 PRO A C 1
ATOM 639 O O . PRO A 1 80 ? 5.225 -5.278 -3.389 1.00 92.06 80 PRO A O 1
ATOM 642 N N . ASN A 1 81 ? 3.632 -3.774 -3.797 1.00 92.62 81 ASN A N 1
ATOM 643 C CA . ASN A 1 81 ? 4.572 -2.721 -4.180 1.00 92.62 81 ASN A CA 1
ATOM 644 C C . ASN A 1 81 ? 5.326 -2.173 -2.960 1.00 92.62 81 ASN A C 1
ATOM 646 O O . ASN A 1 81 ? 6.481 -1.759 -3.078 1.00 92.62 81 ASN A O 1
ATOM 650 N N . CYS A 1 82 ? 4.688 -2.171 -1.789 1.00 92.94 82 CYS A N 1
ATOM 651 C CA . CYS A 1 82 ? 5.312 -1.766 -0.537 1.00 92.94 82 CYS A CA 1
ATOM 652 C C . CYS A 1 82 ? 6.264 -2.834 0.004 1.00 92.94 82 CYS A C 1
ATOM 654 O O . CYS A 1 82 ? 7.354 -2.480 0.456 1.00 92.94 82 CYS A O 1
ATOM 656 N N . GLU A 1 83 ? 5.951 -4.120 -0.173 1.00 90.81 83 GLU A N 1
ATOM 657 C CA . GLU A 1 83 ? 6.925 -5.195 0.064 1.00 90.81 83 GLU A CA 1
ATOM 658 C C . GLU A 1 83 ? 8.170 -5.032 -0.823 1.00 90.81 83 GLU A C 1
ATOM 660 O O . GLU A 1 83 ? 9.303 -5.194 -0.367 1.00 90.81 83 GLU A O 1
ATOM 665 N N . GLN A 1 84 ? 7.988 -4.657 -2.094 1.00 92.38 84 GLN A N 1
ATOM 666 C CA . GLN A 1 84 ? 9.112 -4.396 -2.994 1.00 92.38 84 GLN A CA 1
ATOM 667 C C . GLN A 1 84 ? 9.948 -3.186 -2.544 1.00 92.38 84 GLN A C 1
ATOM 669 O O . GLN A 1 84 ? 11.177 -3.223 -2.623 1.00 92.38 84 GLN A O 1
ATOM 674 N N . CYS A 1 85 ? 9.308 -2.125 -2.045 1.00 94.38 85 CYS A N 1
ATOM 675 C CA . CYS A 1 85 ? 10.004 -0.993 -1.429 1.00 94.38 85 CYS A CA 1
ATOM 676 C C . CYS A 1 85 ? 10.865 -1.432 -0.237 1.00 94.38 85 CYS A C 1
ATOM 678 O O . CYS A 1 85 ? 12.014 -1.003 -0.129 1.00 94.38 85 CYS A O 1
ATOM 680 N N . GLU A 1 86 ? 10.342 -2.299 0.631 1.00 92.25 86 GLU A N 1
ATOM 681 C CA . GLU A 1 86 ? 11.079 -2.834 1.777 1.00 92.25 86 GLU A CA 1
ATOM 682 C C . GLU A 1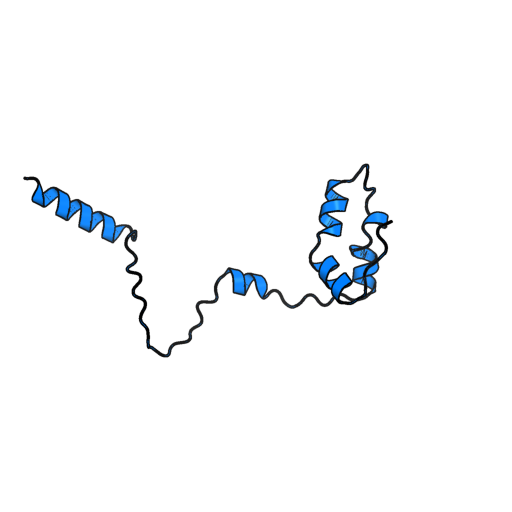 86 ? 12.286 -3.673 1.347 1.00 92.25 86 GLU A C 1
ATOM 684 O O . GLU A 1 86 ? 13.395 -3.432 1.827 1.00 92.25 86 GLU A O 1
ATOM 689 N N . ARG A 1 87 ? 12.115 -4.575 0.370 1.00 91.31 87 ARG A N 1
ATOM 690 C CA . ARG A 1 87 ? 13.222 -5.363 -0.209 1.00 91.31 87 ARG A CA 1
ATOM 691 C C . ARG A 1 87 ? 14.333 -4.486 -0.789 1.00 91.31 87 ARG A C 1
ATOM 693 O O . ARG A 1 87 ? 15.496 -4.876 -0.752 1.00 91.31 87 ARG A O 1
ATOM 700 N N . ASN A 1 88 ? 13.981 -3.303 -1.289 1.00 92.06 88 ASN A N 1
ATOM 701 C CA . ASN A 1 88 ? 14.922 -2.327 -1.835 1.00 92.06 88 ASN A CA 1
ATOM 702 C C . ASN A 1 88 ? 15.492 -1.361 -0.770 1.00 92.06 88 ASN A C 1
ATOM 704 O O . ASN A 1 88 ? 16.179 -0.406 -1.127 1.00 92.06 88 ASN A O 1
ATOM 708 N N . GLY A 1 89 ? 15.199 -1.562 0.521 1.00 93.75 89 GLY A N 1
ATOM 709 C CA . GLY A 1 89 ? 15.684 -0.710 1.614 1.00 93.75 89 GLY A CA 1
ATOM 710 C C . GLY A 1 89 ? 15.008 0.663 1.698 1.00 93.75 89 GLY A C 1
ATOM 711 O O . GLY A 1 89 ? 15.539 1.576 2.325 1.00 93.75 89 GLY A O 1
ATOM 712 N N . MET A 1 90 ? 13.840 0.831 1.072 1.00 95.12 90 MET A N 1
ATOM 713 C CA . MET A 1 90 ? 13.090 2.093 1.011 1.00 95.12 90 MET A CA 1
ATOM 714 C C . MET A 1 90 ? 11.849 2.097 1.916 1.00 95.12 90 MET A C 1
ATOM 716 O O . MET A 1 90 ? 10.885 2.810 1.632 1.00 95.12 90 MET A O 1
ATOM 720 N N . ASN A 1 91 ? 11.848 1.293 2.985 1.00 90.25 91 ASN A N 1
ATOM 721 C CA . ASN A 1 91 ? 10.698 1.136 3.877 1.00 90.25 91 ASN A CA 1
ATOM 722 C C . ASN A 1 91 ? 10.455 2.407 4.721 1.00 90.25 91 ASN A C 1
ATOM 724 O O . ASN A 1 91 ? 11.339 2.800 5.489 1.00 90.25 91 ASN A O 1
ATOM 728 N N . PRO A 1 92 ? 9.295 3.077 4.603 1.00 89.62 92 PRO A N 1
ATOM 729 C CA . PRO A 1 92 ? 8.942 4.187 5.480 1.00 89.62 92 PRO A CA 1
ATOM 730 C C . PRO A 1 92 ? 8.512 3.711 6.887 1.00 89.62 92 PRO A C 1
ATOM 732 O O . PRO A 1 92 ? 8.056 2.580 7.052 1.00 89.62 92 PRO A O 1
ATOM 735 N N . PRO A 1 93 ? 8.585 4.581 7.913 1.00 86.56 93 PRO A N 1
ATOM 736 C CA . PRO A 1 93 ? 8.071 4.275 9.250 1.00 86.56 93 PRO A CA 1
ATOM 737 C C . PRO A 1 93 ? 6.557 4.000 9.259 1.00 86.56 93 PRO A C 1
ATOM 739 O O . PRO A 1 93 ? 5.809 4.652 8.533 1.00 86.56 93 PRO A O 1
ATOM 742 N N . GLN A 1 94 ? 6.112 3.086 10.130 1.00 82.31 94 GLN A N 1
ATOM 743 C CA . GLN A 1 94 ? 4.697 2.698 10.304 1.00 82.31 94 GLN A CA 1
ATOM 744 C C . GLN A 1 94 ? 4.162 2.950 11.730 1.00 82.31 94 GLN A C 1
ATOM 746 O O . GLN A 1 94 ? 3.135 2.382 12.105 1.00 82.31 94 GLN A O 1
ATOM 751 N N . ALA A 1 95 ? 4.895 3.728 12.534 1.00 68.94 95 ALA A N 1
ATOM 752 C CA . ALA A 1 95 ? 4.617 3.976 13.951 1.00 68.94 95 ALA A CA 1
ATOM 753 C C . ALA A 1 95 ? 3.661 5.155 14.165 1.00 68.94 95 ALA A C 1
ATOM 755 O O . ALA A 1 95 ? 3.830 6.176 13.460 1.00 68.94 95 ALA A O 1
#

Secondary structure (DSSP, 8-state):
--HHHHHHHHHHHHHTT-------------------HHHHHTTSPPP---HHHHHHHS-HHHH--TTTSHHHHHHHHT-HHHHHHHHTT-PPP--

Organism: NCBI:txid34406

Mean predicted aligned error: 16.86 Å

pLDDT: mean 75.06, std 19.32, range [38.47, 96.75]

Solvent-accessible surface area (backbone atoms only — not comparable to full-atom values): 5997 Å² total; per-residue (Å²): 127,68,72,63,56,53,56,52,52,54,56,52,46,60,73,67,59,79,66,71,78,88,73,81,75,86,81,78,98,67,88,77,70,81,68,51,66,68,61,54,65,68,58,57,76,83,83,78,80,50,66,68,53,23,53,69,66,41,19,29,46,82,75,26,51,67,89,83,34,43,67,64,25,49,57,38,74,67,30,70,69,41,53,52,23,42,76,70,72,40,63,45,72,69,121

Foldseek 3Di:
DPVVVVVVVVVVCVVVVVDDPPPPDDDDPDPPPPCDVVNVVVVPPPDDDDLVCLQPQQQLLVVDPCVPRVPSSVCSPPPVSNVVCVVVVSHDDND

Radius of gyration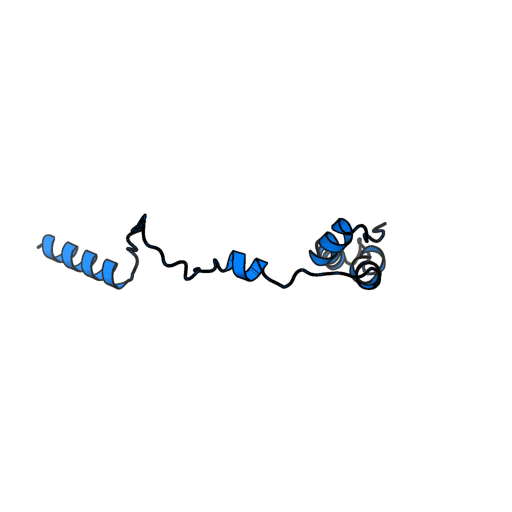: 26.41 Å; Cα contacts (8 Å, |Δi|>4): 58; chains: 1; bounding box: 47×65×44 Å

Sequence (95 aa):
MMRFVELILVTLLMRHGLALPTRYQIGGNSLAKEIDPLIAAGRTAPFNPNWNYCQTKCNCAKRFNKSTQRDEFFQCITDPNCEQCERNGMNPPQA